Protein AF-A0A914CA86-F1 (afdb_monomer)

Organism: NCBI:txid290746

Structure (mmCIF, N/CA/C/O backbone):
data_AF-A0A914CA86-F1
#
_entry.id   AF-A0A914CA86-F1
#
loop_
_atom_site.group_PDB
_atom_site.id
_atom_site.type_symbol
_atom_site.label_atom_id
_atom_site.label_alt_id
_atom_site.label_comp_id
_atom_site.label_asym_id
_atom_site.label_entity_id
_atom_site.label_seq_id
_atom_site.pdbx_PDB_ins_code
_atom_site.Cartn_x
_atom_site.Cartn_y
_atom_site.Cartn_z
_atom_site.occupancy
_atom_site.B_iso_or_equiv
_atom_site.auth_seq_id
_atom_site.auth_comp_id
_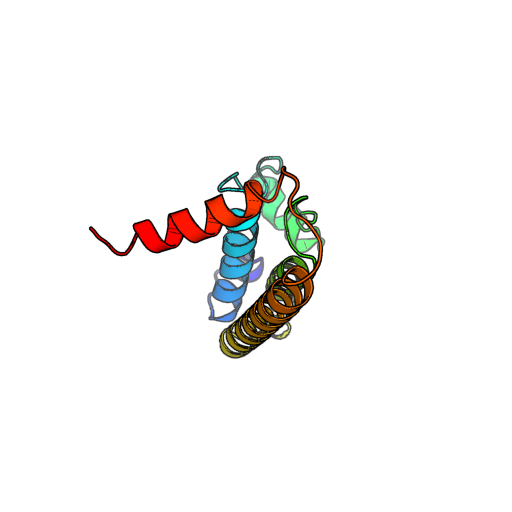atom_site.auth_asym_id
_atom_site.auth_atom_id
_atom_site.pdbx_PDB_model_num
ATOM 1 N N . MET A 1 1 ? 5.772 6.999 11.735 1.00 61.91 1 MET A N 1
ATOM 2 C CA . MET A 1 1 ? 4.585 6.100 11.793 1.00 61.91 1 MET A CA 1
ATOM 3 C C . MET A 1 1 ? 3.921 5.884 10.420 1.00 61.91 1 MET A C 1
ATOM 5 O O . MET A 1 1 ? 2.804 5.395 10.373 1.00 61.91 1 MET A O 1
ATOM 9 N N . CYS A 1 2 ? 4.594 6.165 9.296 1.00 76.62 2 CYS A N 1
ATOM 10 C CA . CYS A 1 2 ? 4.031 6.055 7.936 1.00 76.62 2 CYS A CA 1
ATOM 11 C C . CYS A 1 2 ? 3.830 4.618 7.413 1.00 76.62 2 CYS A C 1
ATOM 13 O O . CYS A 1 2 ? 3.405 4.429 6.280 1.00 76.62 2 CYS A O 1
ATOM 15 N N . TRP A 1 3 ? 4.139 3.619 8.237 1.00 87.06 3 TRP A N 1
ATOM 16 C CA . TRP A 1 3 ? 4.116 2.205 7.872 1.00 87.06 3 TRP A CA 1
ATOM 17 C C . TRP A 1 3 ? 2.807 1.505 8.225 1.00 87.06 3 TRP A C 1
ATOM 19 O O . TRP A 1 3 ? 2.545 0.426 7.718 1.00 87.06 3 TRP A O 1
ATOM 29 N N . LEU A 1 4 ? 1.984 2.104 9.088 1.00 91.88 4 LEU A N 1
ATOM 30 C CA . LEU A 1 4 ? 0.772 1.464 9.589 1.00 91.88 4 LEU A CA 1
ATOM 31 C C . LEU A 1 4 ? -0.461 1.888 8.776 1.00 91.88 4 LEU A C 1
ATOM 33 O O . LEU A 1 4 ? -0.592 3.076 8.467 1.00 91.88 4 LEU A O 1
ATOM 37 N N . PRO A 1 5 ? -1.385 0.959 8.480 1.00 94.31 5 PRO A N 1
ATOM 38 C CA . PRO A 1 5 ? -2.679 1.295 7.899 1.00 94.31 5 PRO A CA 1
ATOM 39 C C . PRO A 1 5 ? -3.619 1.940 8.935 1.00 94.31 5 PRO A C 1
ATOM 41 O O . PRO A 1 5 ? -3.352 1.934 10.142 1.00 94.31 5 PRO A O 1
ATOM 44 N N . ILE A 1 6 ? -4.746 2.492 8.473 1.00 93.62 6 ILE A N 1
ATOM 45 C CA . ILE A 1 6 ? -5.674 3.266 9.317 1.00 93.62 6 ILE A CA 1
ATOM 46 C C . ILE A 1 6 ? -6.291 2.449 10.457 1.00 93.62 6 ILE A C 1
ATOM 48 O O . ILE A 1 6 ? -6.430 2.982 11.555 1.00 93.62 6 ILE A O 1
ATOM 52 N N . GLU A 1 7 ? -6.602 1.171 10.243 1.00 94.38 7 GLU A N 1
ATOM 53 C CA . GLU A 1 7 ? -7.169 0.285 11.266 1.00 94.38 7 GLU A CA 1
ATOM 54 C C . GLU A 1 7 ? -6.162 -0.038 12.382 1.00 94.38 7 GLU A C 1
ATOM 56 O O . GLU A 1 7 ? -6.521 -0.129 13.556 1.00 94.38 7 GLU A O 1
ATOM 61 N N . ALA A 1 8 ? -4.871 -0.123 12.049 1.00 94.06 8 ALA A N 1
ATOM 62 C CA . ALA A 1 8 ? -3.807 -0.316 13.031 1.00 94.06 8 ALA A CA 1
ATOM 63 C C . ALA A 1 8 ? -3.527 0.974 13.820 1.00 94.06 8 ALA A C 1
ATOM 65 O O . ALA A 1 8 ? -3.192 0.928 15.009 1.00 94.06 8 ALA A O 1
ATOM 66 N N . LEU A 1 9 ? -3.667 2.133 13.164 1.00 89.31 9 LEU A N 1
ATOM 67 C CA . LEU A 1 9 ? -3.513 3.451 13.783 1.00 89.31 9 LEU A CA 1
ATOM 68 C C . LEU A 1 9 ? -4.670 3.788 14.732 1.00 89.31 9 LEU A C 1
ATOM 70 O O . LEU A 1 9 ? -4.410 4.253 15.841 1.00 89.31 9 LEU A O 1
ATOM 74 N N . ALA A 1 10 ? -5.915 3.561 14.304 1.00 90.31 10 ALA A N 1
ATOM 75 C CA . ALA A 1 10 ? -7.116 3.905 15.063 1.00 90.31 10 ALA A CA 1
ATOM 76 C C . ALA A 1 10 ? -7.454 2.859 16.128 1.00 90.31 10 ALA A C 1
ATOM 78 O O . ALA A 1 10 ? -7.592 3.194 17.304 1.00 90.31 10 ALA A O 1
ATOM 79 N N . ASP A 1 11 ? -7.530 1.592 15.720 1.00 92.50 11 ASP A N 1
ATOM 80 C CA . ASP A 1 11 ? -8.187 0.544 16.504 1.00 92.50 11 ASP A CA 1
ATOM 81 C C . ASP A 1 11 ? -7.207 -0.517 17.020 1.00 92.50 11 ASP A C 1
ATOM 83 O O . ASP A 1 11 ? -7.608 -1.455 17.706 1.00 92.50 11 ASP A O 1
ATOM 87 N N . ARG A 1 12 ? -5.906 -0.369 16.718 1.00 93.06 12 ARG A N 1
ATOM 88 C CA . ARG A 1 12 ? -4.852 -1.348 17.052 1.00 93.06 12 ARG A CA 1
ATOM 89 C C . ARG A 1 12 ? -5.142 -2.744 16.492 1.00 93.06 12 ARG A C 1
ATOM 91 O O . ARG A 1 12 ? -4.750 -3.747 17.087 1.00 93.06 12 ARG A O 1
ATOM 98 N N . ILE A 1 13 ? -5.813 -2.803 15.345 1.00 95.38 13 ILE A N 1
ATOM 99 C CA . ILE A 1 13 ? -6.083 -4.048 14.631 1.00 95.38 13 ILE A CA 1
ATOM 100 C C . ILE A 1 13 ? -4.864 -4.379 13.770 1.00 95.38 13 ILE A C 1
ATOM 102 O O . ILE A 1 13 ? -4.467 -3.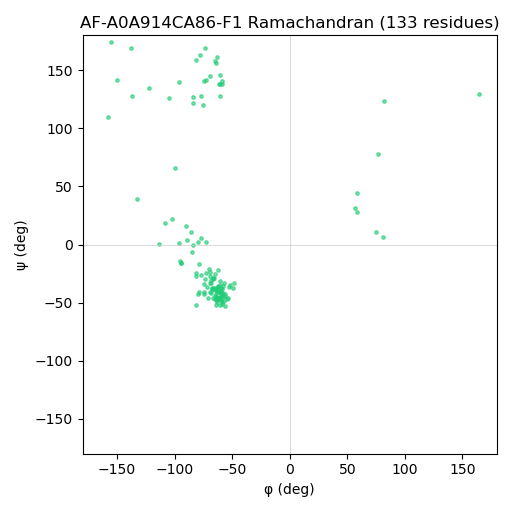589 12.916 1.00 95.38 13 ILE A O 1
ATOM 106 N N . PHE A 1 14 ? -4.284 -5.555 14.001 1.00 96.38 14 PHE A N 1
ATOM 107 C CA . PHE A 1 14 ? -3.148 -6.077 13.246 1.00 96.38 14 PHE A CA 1
ATOM 108 C C . PHE A 1 14 ? -3.518 -7.426 12.636 1.00 96.38 14 PHE A C 1
ATOM 110 O O . PHE A 1 14 ? -4.118 -8.276 13.296 1.00 96.38 14 PHE A O 1
ATOM 117 N N . SER A 1 15 ? -3.177 -7.608 11.369 1.00 97.00 15 SER A N 1
ATOM 118 C CA . SER A 1 15 ? -3.473 -8.801 10.583 1.00 97.00 15 SER A CA 1
ATOM 119 C C . SER A 1 15 ? -2.462 -8.952 9.447 1.00 97.00 15 SER A C 1
ATOM 121 O O . SER A 1 15 ? -1.679 -8.044 9.168 1.00 97.00 15 SER A O 1
ATOM 123 N N . GLU A 1 16 ? -2.534 -10.059 8.708 1.00 97.94 16 GLU A N 1
ATOM 124 C CA . GLU A 1 16 ? -1.770 -10.205 7.461 1.00 97.94 16 GLU A CA 1
ATOM 125 C C . GLU A 1 16 ? -2.015 -9.017 6.509 1.00 97.94 16 GLU A C 1
ATOM 127 O O . GLU A 1 16 ? -1.095 -8.516 5.868 1.00 97.94 16 GLU A O 1
ATOM 132 N N . LYS A 1 17 ? -3.242 -8.484 6.467 1.00 98.19 17 LYS A N 1
ATOM 133 C CA . LYS A 1 17 ? -3.593 -7.343 5.611 1.00 98.19 17 LYS A CA 1
ATOM 134 C C . LYS A 1 17 ? -2.947 -6.032 6.061 1.00 98.19 17 LYS A C 1
ATOM 136 O O . LYS A 1 17 ? -2.707 -5.163 5.219 1.00 98.19 17 LYS A O 1
ATOM 141 N N . SER A 1 18 ? -2.641 -5.864 7.351 1.00 97.50 18 SER A N 1
ATOM 142 C CA . SER A 1 18 ? -1.843 -4.716 7.805 1.00 97.50 18 SER A CA 1
ATOM 143 C C . SER A 1 18 ? -0.364 -4.853 7.441 1.00 97.50 18 SER A C 1
ATOM 145 O O . SER A 1 18 ? 0.300 -3.851 7.164 1.00 97.50 18 SER A O 1
ATOM 147 N N . ASP A 1 19 ? 0.139 -6.083 7.358 1.00 9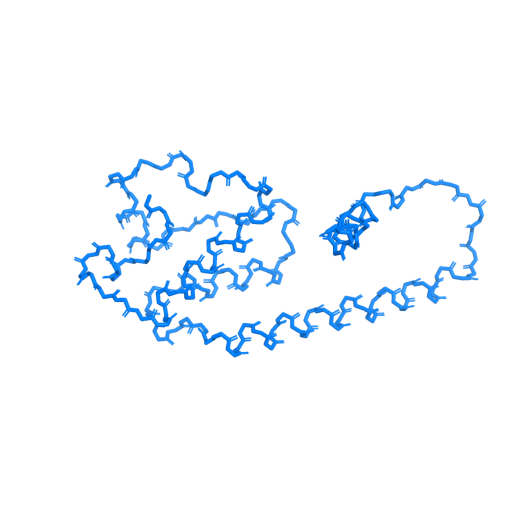8.00 19 ASP A N 1
ATOM 148 C CA . ASP A 1 19 ? 1.498 -6.347 6.881 1.00 98.00 19 ASP A CA 1
ATOM 149 C C . ASP A 1 19 ? 1.602 -6.123 5.367 1.00 98.00 19 ASP A C 1
ATOM 151 O O . ASP A 1 19 ? 2.580 -5.541 4.901 1.00 98.00 19 ASP A O 1
ATOM 155 N N . VAL A 1 20 ? 0.561 -6.468 4.598 1.00 98.44 20 VAL A N 1
ATOM 156 C CA . VAL A 1 20 ? 0.462 -6.146 3.160 1.00 98.44 20 VAL A CA 1
ATOM 157 C C . VAL A 1 20 ? 0.553 -4.636 2.915 1.00 98.44 20 VAL A C 1
ATOM 159 O O . VAL A 1 20 ? 1.271 -4.197 2.015 1.00 98.44 20 VAL A O 1
ATOM 162 N N . TRP A 1 21 ? -0.098 -3.818 3.746 1.00 97.31 21 TRP A N 1
ATOM 163 C CA . TRP A 1 21 ? 0.047 -2.361 3.672 1.00 97.31 21 TRP A CA 1
ATOM 164 C C . TRP A 1 21 ? 1.503 -1.921 3.871 1.00 97.31 21 TRP A C 1
ATOM 166 O O . TRP A 1 21 ? 2.052 -1.161 3.066 1.00 97.31 21 TRP A O 1
ATOM 176 N N . SER A 1 22 ? 2.136 -2.430 4.931 1.00 97.31 22 SER A N 1
ATOM 177 C CA . SER A 1 22 ? 3.537 -2.144 5.265 1.00 97.31 22 SER A CA 1
ATOM 178 C C . SER A 1 22 ? 4.481 -2.582 4.140 1.00 97.31 22 SER A C 1
ATOM 180 O O . SER A 1 22 ? 5.428 -1.872 3.807 1.00 97.31 22 SER A O 1
ATOM 182 N N . PHE A 1 23 ? 4.188 -3.705 3.485 1.00 97.69 23 PHE A N 1
ATOM 183 C CA . PHE A 1 23 ? 4.906 -4.172 2.303 1.00 97.69 23 PHE A CA 1
ATOM 184 C C . PHE A 1 23 ? 4.776 -3.207 1.112 1.00 97.69 23 PHE A C 1
ATOM 186 O O . PHE A 1 23 ? 5.752 -2.985 0.395 1.00 97.69 23 PHE A O 1
ATOM 193 N N . GLY A 1 24 ? 3.614 -2.578 0.914 1.00 96.62 24 GLY A N 1
ATOM 194 C CA . GLY A 1 24 ? 3.449 -1.509 -0.078 1.00 96.62 24 GLY A CA 1
ATOM 195 C C . GLY A 1 24 ? 4.370 -0.313 0.191 1.00 96.62 24 GLY A C 1
ATOM 196 O O . GLY A 1 24 ? 5.007 0.193 -0.732 1.00 96.62 24 GLY A O 1
ATOM 197 N N . ILE A 1 25 ? 4.510 0.089 1.462 1.00 95.69 25 ILE A N 1
ATOM 198 C CA . ILE A 1 25 ? 5.436 1.156 1.889 1.00 95.69 25 ILE A CA 1
ATOM 199 C C . ILE A 1 25 ? 6.890 0.758 1.624 1.00 95.69 25 ILE A C 1
ATOM 201 O O . ILE A 1 25 ? 7.620 1.533 1.008 1.00 95.69 25 ILE A O 1
ATOM 205 N N . LEU A 1 26 ? 7.287 -0.461 2.004 1.00 95.25 26 LEU A N 1
ATOM 206 C CA . LEU A 1 26 ? 8.622 -0.999 1.723 1.00 95.25 26 LEU A CA 1
ATOM 207 C C . LEU A 1 26 ? 8.930 -0.994 0.226 1.00 95.25 26 LEU A C 1
ATOM 209 O O . LEU A 1 26 ? 9.987 -0.538 -0.202 1.00 95.25 26 LEU A O 1
ATOM 213 N N . THR A 1 27 ? 7.995 -1.501 -0.576 1.00 94.62 27 THR A N 1
ATOM 214 C CA . THR A 1 27 ? 8.159 -1.584 -2.026 1.00 94.62 27 THR A CA 1
ATOM 215 C C . THR A 1 27 ? 8.334 -0.189 -2.606 1.00 94.62 27 THR A C 1
ATOM 217 O O . THR A 1 27 ? 9.264 0.039 -3.368 1.00 94.62 27 THR A O 1
ATOM 220 N N . TYR A 1 28 ? 7.509 0.774 -2.195 1.00 93.88 28 TYR A N 1
ATOM 221 C CA . TYR A 1 28 ? 7.667 2.168 -2.594 1.00 93.88 28 TYR A CA 1
ATOM 222 C C . TYR A 1 28 ? 9.047 2.734 -2.209 1.00 93.88 28 TYR A C 1
ATOM 224 O O . TYR A 1 28 ? 9.706 3.365 -3.037 1.00 93.88 28 TYR A O 1
ATOM 232 N N . GLU A 1 29 ? 9.512 2.468 -0.984 1.00 93.75 29 GLU A N 1
ATOM 233 C CA . GLU A 1 29 ? 10.808 2.922 -0.463 1.00 93.75 29 GLU A CA 1
ATOM 234 C C . GLU A 1 29 ? 11.998 2.437 -1.304 1.00 93.75 29 GLU A C 1
ATOM 236 O O . GLU A 1 29 ? 12.928 3.208 -1.570 1.00 93.75 29 GLU A O 1
ATOM 241 N N . ILE A 1 30 ? 11.940 1.196 -1.799 1.00 93.69 30 ILE A N 1
ATOM 242 C CA . ILE A 1 30 ? 12.948 0.640 -2.713 1.00 93.69 30 ILE A CA 1
ATOM 243 C C . ILE A 1 30 ? 13.092 1.528 -3.959 1.00 93.69 30 ILE A C 1
ATOM 245 O O . ILE A 1 30 ? 14.211 1.867 -4.352 1.00 93.69 30 ILE A O 1
ATOM 249 N N . PHE A 1 31 ? 11.979 1.972 -4.552 1.00 91.31 31 PHE A N 1
ATOM 250 C CA . PHE A 1 31 ? 11.998 2.778 -5.781 1.00 91.31 31 PHE A CA 1
ATOM 251 C C . PHE A 1 31 ? 12.364 4.242 -5.553 1.00 91.31 31 PHE A C 1
ATOM 253 O O . PHE A 1 31 ? 12.959 4.866 -6.431 1.00 91.31 31 PHE A O 1
ATOM 260 N N . ILE A 1 32 ? 12.108 4.787 -4.363 1.00 90.25 32 ILE A N 1
ATOM 261 C CA . ILE A 1 32 ? 12.624 6.111 -3.981 1.00 90.25 32 ILE A CA 1
ATOM 262 C C . ILE A 1 32 ? 14.039 6.057 -3.384 1.00 90.25 32 ILE A C 1
ATOM 264 O O . ILE A 1 32 ? 14.527 7.074 -2.888 1.00 90.25 32 ILE A O 1
ATOM 268 N N . ARG A 1 33 ? 14.725 4.907 -3.482 1.00 90.50 33 ARG A N 1
ATOM 269 C CA . ARG A 1 33 ? 16.118 4.679 -3.059 1.00 90.50 33 ARG A CA 1
ATOM 270 C C . ARG A 1 33 ? 16.358 4.963 -1.571 1.00 90.50 33 ARG A C 1
ATOM 272 O O . ARG A 1 33 ? 17.335 5.621 -1.219 1.00 90.50 33 ARG A O 1
ATOM 279 N N . GLY A 1 34 ? 15.459 4.493 -0.706 1.00 87.25 34 GLY A N 1
ATOM 280 C CA . GLY A 1 34 ? 15.594 4.640 0.750 1.00 87.25 34 GLY A CA 1
ATOM 281 C C . GLY A 1 34 ? 15.308 6.050 1.275 1.00 87.25 34 GLY A C 1
ATOM 282 O O . GLY A 1 34 ? 15.602 6.355 2.430 1.00 87.25 34 GLY A O 1
ATOM 283 N N . LYS A 1 35 ? 14.757 6.941 0.440 1.00 88.25 35 LYS A N 1
ATOM 284 C CA . LYS A 1 35 ? 14.183 8.202 0.925 1.00 88.25 35 LYS A CA 1
ATOM 285 C C . LYS A 1 35 ? 12.990 7.906 1.836 1.00 88.25 35 LYS A C 1
ATOM 287 O O . LYS A 1 35 ? 12.342 6.874 1.705 1.00 88.25 35 LYS A O 1
ATOM 292 N N . VAL A 1 36 ? 12.668 8.841 2.724 1.00 88.00 36 VAL A N 1
ATOM 293 C CA . VAL A 1 36 ? 11.591 8.659 3.702 1.00 88.00 36 VAL A CA 1
ATOM 294 C C . VAL A 1 36 ? 10.221 8.808 3.020 1.00 88.00 36 VAL A C 1
ATOM 296 O O . VAL A 1 36 ? 9.914 9.885 2.496 1.00 88.00 36 VAL A O 1
ATOM 299 N N . PRO A 1 37 ? 9.355 7.776 3.038 1.00 87.62 37 PRO A N 1
ATOM 300 C CA . PRO A 1 37 ? 7.983 7.908 2.563 1.00 87.62 37 PRO A CA 1
ATOM 301 C C . PRO A 1 37 ? 7.230 8.966 3.377 1.00 87.62 37 PRO A C 1
ATOM 303 O O . PRO A 1 37 ? 7.336 9.000 4.604 1.00 87.62 37 PRO A O 1
ATOM 306 N N . TYR A 1 38 ? 6.437 9.801 2.700 1.00 87.12 38 TYR A N 1
ATOM 307 C CA . TYR A 1 38 ? 5.657 10.886 3.315 1.00 87.12 38 TYR A CA 1
ATOM 308 C C . TYR A 1 38 ? 6.478 11.929 4.099 1.00 87.12 38 TYR A C 1
ATOM 310 O O . TYR A 1 38 ? 5.936 12.572 4.991 1.00 87.12 38 TYR A O 1
ATOM 318 N N . GLU A 1 39 ? 7.751 12.160 3.757 1.00 86.81 39 GLU A N 1
ATOM 319 C CA . GLU A 1 39 ? 8.637 13.126 4.446 1.00 86.81 39 GLU A CA 1
ATOM 320 C C . GLU A 1 39 ? 8.013 14.522 4.659 1.00 86.81 39 GLU A C 1
ATOM 322 O O . GLU A 1 39 ? 8.277 15.190 5.655 1.00 86.81 39 GLU A O 1
ATOM 327 N N . LYS A 1 40 ? 7.158 14.961 3.728 1.00 87.19 40 LYS A N 1
ATOM 328 C CA . LYS A 1 40 ? 6.512 16.283 3.748 1.00 87.19 40 LYS A CA 1
ATOM 329 C C . LYS A 1 40 ? 5.234 16.349 4.590 1.00 87.19 40 LYS A C 1
ATOM 331 O O . LYS A 1 40 ? 4.661 17.429 4.714 1.00 87.19 40 LYS A O 1
ATOM 336 N N . ILE A 1 41 ? 4.752 15.220 5.105 1.00 86.75 41 ILE A N 1
ATOM 337 C CA . ILE A 1 41 ? 3.497 15.130 5.852 1.00 86.75 41 ILE A CA 1
ATOM 338 C C . ILE A 1 41 ? 3.821 14.993 7.337 1.00 86.75 41 ILE A C 1
ATOM 340 O O . ILE A 1 41 ? 4.552 14.090 7.742 1.00 86.75 41 ILE A O 1
ATOM 344 N N . ASP A 1 42 ? 3.255 15.876 8.160 1.00 87.56 42 ASP A N 1
ATOM 345 C CA . ASP A 1 42 ? 3.387 15.770 9.612 1.00 87.56 42 ASP A CA 1
ATOM 346 C C . ASP A 1 42 ? 2.761 14.450 10.096 1.00 87.56 42 ASP A C 1
ATOM 348 O O . ASP A 1 42 ? 1.668 14.058 9.679 1.00 87.56 42 ASP A O 1
ATOM 352 N N . HIS A 1 43 ? 3.431 13.778 11.030 1.00 82.44 43 HIS A N 1
ATOM 353 C CA . HIS A 1 43 ? 2.919 12.601 11.722 1.00 82.44 43 HIS A CA 1
ATOM 354 C C . HIS A 1 43 ? 1.505 12.798 12.278 1.00 82.44 43 HIS A C 1
ATOM 356 O O . HIS A 1 43 ? 0.698 11.872 12.205 1.00 82.44 43 HIS A O 1
ATOM 362 N N . ASN A 1 44 ? 1.185 13.994 12.779 1.00 86.81 44 ASN A N 1
ATOM 363 C CA . ASN A 1 44 ? -0.148 14.307 13.303 1.00 86.81 44 ASN A CA 1
ATOM 364 C C . ASN A 1 44 ? -1.224 14.372 12.207 1.00 86.81 44 ASN A C 1
ATOM 366 O O . ASN A 1 44 ? -2.406 14.191 12.487 1.00 86.81 44 ASN A O 1
ATOM 370 N N . GLN A 1 45 ? -0.824 14.623 10.959 1.00 89.62 45 GLN A N 1
ATOM 371 C CA . GLN A 1 45 ? -1.715 14.709 9.800 1.00 89.62 45 GLN A CA 1
ATOM 372 C C . GLN A 1 45 ? -1.821 13.383 9.042 1.00 89.62 45 GLN A C 1
ATOM 374 O O . GLN A 1 45 ? -2.754 13.203 8.265 1.00 89.62 45 GLN A O 1
ATOM 379 N N . MET A 1 46 ? -0.903 12.442 9.288 1.00 87.69 46 MET A N 1
ATOM 380 C CA . MET A 1 46 ? -0.820 11.160 8.583 1.00 87.69 46 MET A CA 1
ATOM 381 C C . MET A 1 46 ? -2.138 10.381 8.605 1.00 87.69 46 MET A C 1
ATOM 383 O O . MET A 1 46 ? -2.581 9.888 7.571 1.00 87.69 46 MET A O 1
ATOM 387 N N . TYR A 1 47 ? -2.780 10.288 9.773 1.00 89.50 47 TYR A N 1
ATOM 388 C CA . TYR A 1 47 ? -4.040 9.559 9.909 1.00 89.50 47 TYR A CA 1
ATOM 389 C C . TYR A 1 47 ? -5.127 10.136 8.992 1.00 89.50 47 TYR A C 1
ATOM 391 O O . TYR A 1 47 ? -5.723 9.399 8.209 1.00 89.50 47 TYR A O 1
ATOM 399 N N . GLU A 1 48 ? -5.345 11.453 9.036 1.00 91.31 48 GLU A N 1
ATOM 400 C CA . GLU A 1 48 ? -6.358 12.116 8.206 1.00 91.31 48 GLU A CA 1
ATOM 401 C C . GLU A 1 48 ? -5.991 12.085 6.716 1.00 91.31 48 GLU A C 1
ATOM 403 O O . GLU A 1 48 ? -6.856 11.840 5.879 1.00 91.31 48 GLU A O 1
ATOM 408 N N . PHE A 1 49 ? -4.708 12.237 6.375 1.00 90.69 49 PHE A N 1
ATOM 409 C CA . PHE A 1 49 ? -4.220 12.128 4.998 1.00 90.69 49 PHE A CA 1
ATOM 410 C C . PHE A 1 49 ? -4.597 10.775 4.378 1.00 90.69 49 PHE A C 1
ATOM 412 O O . PHE A 1 49 ? -5.248 10.704 3.332 1.00 90.69 49 PHE A O 1
ATOM 419 N N . VAL A 1 50 ? -4.252 9.681 5.063 1.00 90.00 50 VAL A N 1
ATOM 420 C CA . VAL A 1 50 ? -4.506 8.322 4.571 1.00 90.00 50 VAL A CA 1
ATOM 421 C C . VAL A 1 50 ? -6.003 8.000 4.573 1.00 90.00 50 VAL A C 1
ATOM 423 O O . VAL A 1 50 ? -6.506 7.415 3.606 1.00 90.00 50 VAL A O 1
ATOM 426 N N . LYS A 1 51 ? -6.728 8.409 5.621 1.00 90.06 51 LYS A N 1
ATOM 427 C CA . LYS A 1 51 ? -8.180 8.219 5.764 1.00 90.06 51 LYS A CA 1
ATOM 428 C C . LYS A 1 51 ? -8.978 8.899 4.652 1.00 90.06 51 LYS A C 1
ATOM 430 O O . LYS A 1 51 ? -9.970 8.332 4.196 1.00 90.06 51 LYS A O 1
ATOM 435 N N . ASN A 1 52 ? -8.516 10.054 4.175 1.00 92.12 52 ASN A N 1
ATOM 436 C CA . ASN A 1 52 ? -9.115 10.780 3.052 1.00 92.12 52 ASN A CA 1
ATOM 437 C C . ASN A 1 52 ? -8.767 10.180 1.677 1.00 92.12 52 ASN A C 1
ATOM 439 O O . ASN A 1 52 ? -9.123 10.750 0.650 1.00 92.12 52 ASN A O 1
ATOM 443 N N . GLY A 1 53 ? -8.085 9.031 1.641 1.00 88.94 53 GLY A N 1
ATOM 444 C CA . GLY A 1 53 ? -7.736 8.333 0.405 1.00 88.94 53 GLY A CA 1
ATOM 445 C C . GLY A 1 53 ? -6.505 8.897 -0.300 1.00 88.94 53 GLY A C 1
ATOM 446 O O . GLY A 1 53 ? -6.180 8.453 -1.396 1.00 88.94 53 GLY A O 1
ATOM 447 N N . GLN A 1 54 ? -5.794 9.848 0.310 1.00 91.44 54 GLN A N 1
ATOM 448 C CA . GLN A 1 54 ? -4.579 10.397 -0.283 1.00 91.44 54 GLN A CA 1
ATOM 449 C C . GLN A 1 54 ? -3.443 9.365 -0.201 1.00 91.44 54 GLN A C 1
ATOM 451 O O . GLN A 1 54 ? -3.325 8.626 0.783 1.00 91.44 54 GLN A O 1
ATOM 456 N N . ARG A 1 55 ? -2.619 9.291 -1.250 1.00 92.56 55 ARG A N 1
ATOM 457 C CA . ARG A 1 55 ? -1.499 8.346 -1.406 1.00 92.56 55 ARG A CA 1
ATOM 458 C C . ARG A 1 55 ? -0.282 9.069 -1.986 1.00 92.56 55 ARG A C 1
ATOM 460 O O . ARG A 1 55 ? -0.392 10.221 -2.398 1.00 92.56 55 ARG A O 1
ATOM 467 N N . LEU A 1 56 ? 0.874 8.406 -1.977 1.00 90.81 56 LEU A N 1
ATOM 468 C CA . LEU A 1 56 ? 2.086 8.914 -2.625 1.00 90.81 56 LEU A CA 1
ATOM 469 C C . LEU A 1 56 ? 1.984 8.777 -4.148 1.00 90.81 56 LEU A C 1
ATOM 471 O O . LEU A 1 56 ? 1.496 7.760 -4.645 1.00 90.81 56 LEU A O 1
ATOM 475 N N . ASP A 1 57 ? 2.479 9.782 -4.869 1.00 91.00 57 ASP A N 1
ATOM 476 C CA . ASP A 1 57 ? 2.574 9.765 -6.331 1.00 91.00 57 ASP A CA 1
ATOM 477 C C . ASP A 1 57 ? 3.542 8.678 -6.819 1.00 91.00 57 ASP A C 1
ATOM 479 O O . ASP A 1 57 ? 4.440 8.258 -6.091 1.00 91.00 57 ASP A O 1
ATOM 483 N N . CYS A 1 58 ? 3.396 8.235 -8.070 1.00 91.19 58 CYS A N 1
ATOM 484 C CA . CYS A 1 58 ? 4.329 7.279 -8.665 1.00 91.19 58 CYS A CA 1
ATOM 485 C C . CYS A 1 58 ? 5.761 7.856 -8.696 1.00 91.19 58 CYS A C 1
ATOM 487 O O . CYS A 1 58 ? 5.954 8.950 -9.234 1.00 91.19 58 CYS A O 1
ATOM 489 N N . PRO A 1 59 ? 6.778 7.142 -8.174 1.00 88.25 59 PRO A N 1
ATOM 490 C CA . PRO A 1 59 ? 8.173 7.537 -8.332 1.00 88.25 59 PRO A CA 1
ATOM 491 C C . PRO A 1 59 ? 8.574 7.580 -9.811 1.00 88.25 59 PRO A C 1
ATOM 493 O O . PRO A 1 59 ? 8.134 6.737 -10.590 1.00 88.25 59 PRO A O 1
ATOM 496 N N . GLU A 1 60 ? 9.455 8.511 -10.180 1.00 83.44 60 GLU A N 1
ATOM 497 C CA . GLU A 1 60 ? 9.904 8.724 -11.570 1.00 83.44 60 GLU A CA 1
ATOM 498 C C . GLU A 1 60 ? 10.539 7.469 -12.197 1.00 83.44 60 GLU A C 1
ATOM 500 O O . GLU A 1 60 ? 10.314 7.172 -13.366 1.00 83.44 60 GLU A O 1
ATOM 505 N N . ASP A 1 61 ? 11.262 6.686 -11.391 1.00 81.88 61 ASP A N 1
ATOM 506 C CA . ASP A 1 61 ? 11.971 5.476 -11.827 1.00 81.88 61 ASP A CA 1
ATOM 507 C C . ASP A 1 61 ? 11.175 4.173 -11.596 1.00 81.88 61 ASP A C 1
ATOM 509 O O . ASP A 1 61 ? 11.687 3.078 -11.847 1.00 81.88 61 ASP A O 1
ATOM 513 N N . ALA A 1 62 ? 9.945 4.248 -11.074 1.00 87.44 62 ALA A N 1
ATOM 514 C CA . ALA A 1 62 ? 9.145 3.059 -10.792 1.00 87.44 62 ALA A CA 1
ATOM 515 C C . ALA A 1 62 ? 8.396 2.576 -12.046 1.00 87.44 62 ALA A C 1
ATOM 517 O O . ALA A 1 62 ? 7.633 3.339 -12.639 1.00 87.44 62 ALA A O 1
ATOM 518 N N . PRO A 1 63 ? 8.522 1.293 -12.438 1.00 89.75 63 PRO A N 1
ATOM 519 C CA . PRO A 1 63 ? 7.658 0.720 -13.461 1.00 89.75 63 PRO A CA 1
ATOM 520 C C . PRO A 1 63 ? 6.185 0.808 -13.043 1.00 89.75 63 PRO A C 1
ATOM 522 O O . PRO A 1 63 ? 5.839 0.459 -11.913 1.00 89.75 63 PRO A O 1
ATOM 525 N N . ASN A 1 64 ? 5.296 1.164 -13.975 1.00 91.25 64 ASN A N 1
ATOM 526 C CA . ASN A 1 64 ? 3.851 1.274 -13.715 1.00 91.25 64 ASN A CA 1
ATOM 527 C C . ASN A 1 64 ? 3.255 0.018 -13.055 1.00 91.25 64 ASN A C 1
ATOM 529 O O . ASN A 1 64 ? 2.367 0.113 -12.215 1.00 91.25 64 ASN A O 1
ATOM 533 N N . GLN A 1 65 ? 3.760 -1.164 -13.416 1.00 91.62 65 GLN A N 1
ATOM 534 C CA . GLN A 1 65 ? 3.324 -2.448 -12.861 1.00 91.62 65 GLN A CA 1
ATOM 535 C C . GLN A 1 65 ? 3.650 -2.577 -11.365 1.00 91.62 65 GLN A C 1
ATOM 537 O O . GLN A 1 65 ? 2.824 -3.052 -10.592 1.00 91.62 65 GLN A O 1
ATOM 542 N N . ILE A 1 66 ? 4.823 -2.098 -10.940 1.00 93.44 66 ILE A N 1
ATOM 543 C CA . ILE A 1 66 ? 5.194 -2.045 -9.522 1.00 93.44 66 ILE A CA 1
ATOM 544 C C . ILE A 1 66 ? 4.301 -1.049 -8.794 1.00 93.44 66 ILE A C 1
ATOM 546 O O . ILE A 1 66 ? 3.791 -1.359 -7.721 1.00 93.44 66 ILE A O 1
ATOM 550 N N . TYR A 1 67 ? 4.098 0.142 -9.361 1.00 95.06 67 TYR A N 1
ATOM 551 C CA . TYR A 1 67 ? 3.252 1.140 -8.715 1.00 95.06 67 TYR A CA 1
ATOM 552 C C . TYR A 1 67 ? 1.807 0.643 -8.571 1.00 95.06 67 TYR A C 1
ATOM 554 O O . TYR A 1 67 ? 1.193 0.849 -7.530 1.00 95.06 67 TYR A O 1
ATOM 562 N N . ALA A 1 68 ? 1.292 -0.113 -9.544 1.00 96.00 68 ALA A N 1
ATOM 563 C CA . ALA A 1 68 ? -0.002 -0.782 -9.430 1.00 96.00 68 ALA A CA 1
ATOM 564 C C . ALA A 1 68 ? -0.043 -1.801 -8.274 1.00 96.00 68 ALA A C 1
ATOM 566 O O . ALA A 1 68 ? -1.035 -1.857 -7.547 1.00 96.00 68 ALA A O 1
ATOM 567 N N . ILE A 1 69 ? 1.036 -2.568 -8.057 1.00 96.69 69 ILE A N 1
ATOM 568 C CA . ILE A 1 69 ? 1.162 -3.452 -6.887 1.00 96.69 69 ILE A CA 1
ATOM 569 C C . ILE A 1 69 ? 1.108 -2.633 -5.594 1.00 96.69 69 ILE A C 1
ATOM 571 O O . ILE A 1 69 ? 0.279 -2.923 -4.733 1.00 96.69 69 ILE A O 1
ATOM 575 N N . VAL A 1 70 ? 1.933 -1.587 -5.484 1.00 96.44 70 VAL A N 1
ATOM 576 C CA . VAL A 1 70 ? 1.973 -0.694 -4.315 1.00 96.44 70 VAL A CA 1
ATOM 577 C C . VAL A 1 70 ? 0.591 -0.112 -4.016 1.00 96.44 70 VAL A C 1
ATOM 579 O O . VAL A 1 70 ? 0.135 -0.178 -2.877 1.00 96.44 70 VAL A O 1
ATOM 582 N N . MET A 1 71 ? -0.106 0.395 -5.033 1.00 97.25 71 MET A N 1
ATOM 583 C CA . MET A 1 71 ? -1.447 0.957 -4.878 1.00 97.25 71 MET A CA 1
ATOM 584 C C . ME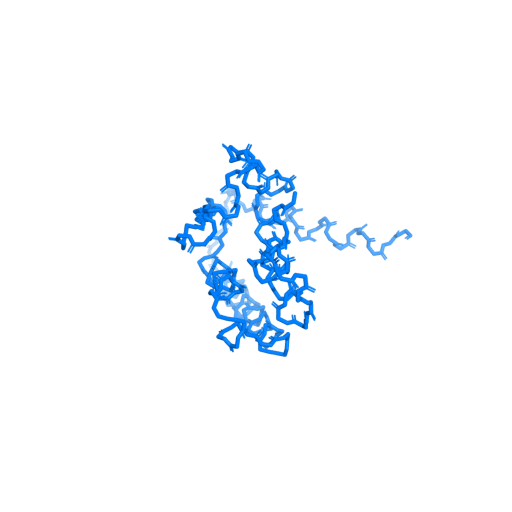T A 1 71 ? -2.458 -0.087 -4.402 1.00 97.25 71 MET A C 1
ATOM 586 O O . MET A 1 71 ? -3.233 0.210 -3.498 1.00 97.25 71 MET A O 1
ATOM 590 N N . SER A 1 72 ? -2.397 -1.322 -4.915 1.00 97.75 72 SER A N 1
ATOM 591 C CA . SER A 1 72 ? -3.274 -2.405 -4.446 1.00 97.75 72 SER A CA 1
ATOM 592 C C . SER A 1 72 ? -3.015 -2.809 -2.988 1.00 97.75 72 SER A C 1
ATOM 594 O O . SER A 1 72 ? -3.934 -3.213 -2.281 1.00 97.75 72 SER A O 1
ATOM 596 N N . CYS A 1 73 ? -1.785 -2.653 -2.488 1.00 98.00 73 CYS A N 1
ATOM 597 C CA . CYS A 1 73 ? -1.482 -2.839 -1.066 1.00 98.00 73 CYS A CA 1
ATOM 598 C C . CYS A 1 73 ? -2.079 -1.733 -0.183 1.00 98.00 73 CYS A C 1
ATOM 600 O O . CYS A 1 73 ? -2.243 -1.932 1.021 1.00 98.00 73 CYS A O 1
ATOM 602 N N . TRP A 1 74 ? -2.387 -0.570 -0.762 1.00 96.69 74 TRP A N 1
ATOM 603 C CA . TRP A 1 74 ? -2.916 0.599 -0.064 1.00 96.69 74 TRP A CA 1
ATOM 604 C C . TRP A 1 74 ? -4.422 0.801 -0.250 1.00 96.69 74 TRP A C 1
ATOM 606 O O . TRP A 1 74 ? -4.927 1.915 -0.035 1.00 96.69 74 TRP A O 1
ATOM 616 N N . GLU A 1 75 ? -5.144 -0.263 -0.605 1.00 96.81 75 GLU A N 1
ATOM 617 C CA . GLU A 1 75 ? -6.601 -0.259 -0.561 1.00 96.81 75 GLU A CA 1
ATOM 618 C C . GLU A 1 75 ? -7.096 0.030 0.855 1.00 96.81 75 GLU A C 1
ATOM 620 O O . GLU A 1 75 ? -6.505 -0.385 1.864 1.00 96.81 75 GLU A O 1
ATOM 625 N N . LYS A 1 76 ? -8.167 0.824 0.924 1.00 94.25 76 LYS A N 1
ATOM 626 C CA . LYS A 1 76 ? -8.706 1.306 2.196 1.00 94.25 76 LYS A CA 1
ATOM 627 C C . LYS A 1 76 ? -9.213 0.139 3.036 1.00 94.25 76 LYS A C 1
ATOM 629 O O . LYS A 1 76 ? -8.800 0.003 4.187 1.00 94.25 76 LYS A O 1
ATOM 634 N N . GLU A 1 77 ? -10.065 -0.689 2.443 1.00 95.75 77 GLU A N 1
ATOM 635 C CA . GLU A 1 77 ? -10.621 -1.860 3.104 1.00 95.75 77 GLU A CA 1
ATOM 636 C C . GLU A 1 77 ? -9.567 -2.982 3.125 1.00 95.75 77 GLU A C 1
ATOM 638 O O . GLU A 1 77 ? -9.004 -3.311 2.077 1.00 95.75 77 GLU A O 1
ATOM 643 N N . PRO A 1 78 ? -9.257 -3.578 4.292 1.00 97.06 78 PRO A N 1
ATOM 644 C CA . PRO A 1 78 ? -8.233 -4.620 4.391 1.00 97.06 78 PRO A CA 1
ATOM 645 C C . PRO A 1 78 ? -8.475 -5.828 3.478 1.00 97.06 78 PRO A C 1
ATOM 647 O O . PRO A 1 78 ? -7.515 -6.414 2.980 1.00 97.06 78 PRO A O 1
ATOM 650 N N . ASP A 1 79 ? -9.737 -6.186 3.242 1.00 97.31 79 ASP A N 1
ATOM 651 C CA . ASP A 1 79 ? -10.114 -7.345 2.426 1.00 97.31 79 ASP A CA 1
ATOM 652 C C . ASP A 1 79 ? -9.885 -7.125 0.923 1.00 97.31 79 ASP A C 1
ATOM 654 O O . ASP A 1 79 ? -9.641 -8.093 0.204 1.00 97.31 79 ASP A O 1
ATOM 658 N N . ASP A 1 80 ? -9.868 -5.868 0.468 1.00 97.94 80 ASP A N 1
ATOM 659 C CA . ASP A 1 80 ? -9.582 -5.504 -0.927 1.00 97.94 80 ASP A CA 1
ATOM 660 C C . ASP A 1 80 ? -8.077 -5.537 -1.239 1.00 97.94 80 ASP A C 1
ATOM 662 O O . ASP A 1 80 ? -7.664 -5.591 -2.402 1.00 97.94 80 ASP A O 1
ATOM 666 N N . ARG A 1 81 ? -7.228 -5.542 -0.204 1.00 98.38 81 ARG A N 1
ATOM 667 C CA . ARG A 1 81 ? -5.779 -5.691 -0.370 1.00 98.38 81 ARG A CA 1
ATOM 668 C C . ARG A 1 81 ? -5.469 -7.118 -0.840 1.00 98.38 81 ARG A C 1
ATOM 670 O O . ARG A 1 81 ? -6.113 -8.064 -0.379 1.00 98.38 81 ARG A O 1
ATOM 677 N N . PRO A 1 82 ? -4.454 -7.334 -1.692 1.00 98.38 82 PRO A N 1
ATOM 678 C CA . PRO A 1 82 ? -4.066 -8.678 -2.120 1.00 98.38 82 PRO A CA 1
ATOM 679 C C . PRO A 1 82 ? -3.584 -9.538 -0.941 1.00 98.38 82 PRO A C 1
ATOM 681 O O . PRO A 1 82 ? -3.242 -9.030 0.128 1.00 98.38 82 PRO A O 1
ATOM 684 N N . SER A 1 83 ? -3.566 -10.860 -1.104 1.00 98.44 83 SER A N 1
ATOM 685 C CA . SER A 1 83 ? -2.783 -11.731 -0.2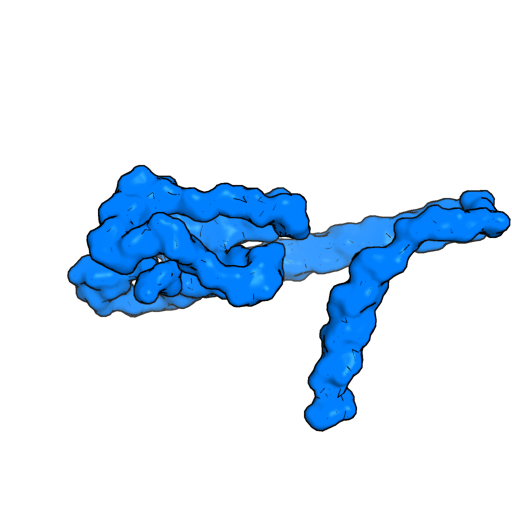17 1.00 98.44 83 SER A CA 1
ATOM 686 C C . SER A 1 83 ? -1.301 -11.686 -0.596 1.00 98.44 83 SER A C 1
ATOM 688 O O . SER A 1 83 ? -0.949 -11.321 -1.723 1.00 98.44 83 SER A O 1
ATOM 690 N N . PHE A 1 84 ? -0.409 -12.125 0.295 1.00 98.38 84 PHE A N 1
ATOM 691 C CA . PHE A 1 84 ? 0.991 -12.307 -0.098 1.00 98.38 84 PHE A CA 1
ATOM 692 C C . PHE A 1 84 ? 1.156 -13.329 -1.231 1.00 98.38 84 PHE A C 1
ATOM 694 O O . PHE A 1 84 ? 2.034 -13.155 -2.072 1.00 98.38 84 PHE A O 1
ATOM 701 N N . GLY A 1 85 ? 0.289 -14.344 -1.314 1.00 98.19 85 GLY A N 1
ATOM 702 C CA . GLY A 1 85 ? 0.275 -15.284 -2.438 1.00 98.19 85 GLY A CA 1
ATOM 703 C C . GLY A 1 85 ? 0.013 -14.589 -3.778 1.00 98.19 85 GLY A C 1
ATOM 704 O O . GLY A 1 85 ? 0.743 -14.813 -4.743 1.00 98.19 85 GLY A O 1
ATOM 705 N N . ASP A 1 86 ? -0.967 -13.682 -3.821 1.00 98.00 86 ASP A N 1
ATOM 706 C CA . ASP A 1 86 ? -1.268 -12.892 -5.022 1.00 98.00 86 ASP A CA 1
ATOM 707 C C . ASP A 1 86 ? -0.099 -11.977 -5.401 1.00 98.00 86 ASP A C 1
ATOM 709 O O . ASP A 1 86 ? 0.255 -11.869 -6.575 1.00 98.00 86 ASP A O 1
ATOM 713 N N . LEU A 1 87 ? 0.521 -11.331 -4.408 1.00 98.00 87 LEU A N 1
ATOM 714 C CA . LEU A 1 87 ? 1.680 -10.460 -4.613 1.00 98.00 87 LEU A CA 1
ATOM 715 C C . LEU A 1 87 ? 2.868 -11.228 -5.194 1.00 98.00 87 LEU A C 1
ATOM 717 O O . LEU A 1 87 ? 3.478 -10.778 -6.161 1.00 98.00 87 LEU A O 1
ATOM 721 N N . VAL A 1 88 ? 3.167 -12.400 -4.637 1.00 97.38 88 VAL A N 1
ATOM 722 C CA . VAL A 1 88 ? 4.238 -13.279 -5.112 1.00 97.38 88 VAL A CA 1
ATOM 723 C C . VAL A 1 88 ? 3.989 -13.702 -6.560 1.00 97.38 88 VAL A C 1
ATOM 725 O O . VAL A 1 88 ? 4.891 -13.578 -7.385 1.00 97.38 88 VAL A O 1
ATOM 728 N N . ASN A 1 89 ? 2.767 -14.123 -6.898 1.00 96.75 89 ASN A N 1
ATOM 729 C CA . ASN A 1 89 ? 2.413 -14.504 -8.268 1.00 96.75 89 ASN A CA 1
ATOM 730 C C . ASN A 1 89 ? 2.602 -13.341 -9.252 1.00 96.75 89 ASN A C 1
ATOM 732 O O . ASN A 1 89 ? 3.270 -13.506 -10.271 1.00 96.75 89 ASN A O 1
ATOM 736 N N . ARG A 1 90 ? 2.108 -12.142 -8.913 1.00 95.44 90 ARG A N 1
ATOM 737 C CA . ARG A 1 90 ? 2.281 -10.942 -9.751 1.00 95.44 90 ARG A CA 1
ATOM 738 C C . ARG A 1 90 ? 3.755 -10.592 -9.958 1.00 95.44 90 ARG A C 1
ATOM 740 O O . ARG A 1 90 ? 4.162 -10.265 -11.069 1.00 95.44 90 ARG A O 1
ATOM 747 N N . LEU A 1 91 ? 4.570 -10.674 -8.906 1.00 93.69 91 LEU A N 1
ATOM 748 C CA . LEU A 1 91 ? 6.006 -10.400 -8.997 1.00 93.69 91 LEU A CA 1
ATOM 749 C C . LEU A 1 91 ? 6.739 -11.445 -9.849 1.00 93.69 91 LEU A C 1
ATOM 751 O O . LEU A 1 91 ? 7.626 -11.079 -10.622 1.00 93.69 91 LEU A O 1
ATOM 755 N N . TYR A 1 92 ? 6.357 -12.722 -9.757 1.00 93.75 92 TYR A N 1
ATOM 756 C CA . TYR A 1 92 ? 6.896 -13.770 -10.625 1.00 93.75 92 TYR A CA 1
ATOM 757 C C . TYR A 1 92 ? 6.553 -13.522 -12.093 1.00 93.75 92 TYR A C 1
ATOM 759 O O . TYR A 1 92 ? 7.457 -13.520 -12.923 1.00 93.75 92 TYR A O 1
ATOM 767 N N . GLU A 1 93 ? 5.291 -13.241 -12.414 1.00 91.12 93 GLU A N 1
ATOM 768 C CA . GLU A 1 93 ? 4.862 -12.934 -13.786 1.00 91.12 93 GLU A CA 1
ATOM 769 C C . GLU A 1 93 ? 5.644 -11.754 -14.378 1.00 91.12 93 GLU A C 1
ATOM 771 O O . GLU A 1 93 ? 6.113 -11.812 -15.516 1.00 91.12 93 GLU A O 1
ATOM 776 N N . MET A 1 94 ? 5.858 -10.699 -13.587 1.00 89.94 94 MET A N 1
ATOM 777 C CA . MET A 1 94 ? 6.666 -9.551 -14.002 1.00 89.94 94 MET A CA 1
ATOM 778 C C . MET A 1 94 ? 8.130 -9.918 -14.260 1.00 89.94 94 MET A C 1
ATOM 780 O O . MET A 1 94 ? 8.733 -9.410 -15.209 1.00 89.94 94 MET A O 1
ATOM 784 N N . ARG A 1 95 ? 8.713 -10.787 -13.427 1.00 89.56 95 ARG A N 1
ATOM 785 C CA . ARG A 1 95 ? 10.091 -11.261 -13.595 1.00 89.56 95 ARG A CA 1
ATOM 786 C C . ARG A 1 95 ? 10.246 -12.085 -14.870 1.00 89.56 95 ARG A C 1
ATOM 788 O O . ARG A 1 95 ? 11.191 -11.842 -15.617 1.00 89.56 95 ARG A O 1
ATOM 795 N N . GLU A 1 96 ? 9.336 -13.023 -15.122 1.00 88.06 96 GLU A N 1
ATOM 796 C CA . GLU A 1 96 ? 9.366 -13.852 -16.332 1.00 88.06 96 GLU A CA 1
ATOM 797 C C . GLU A 1 96 ? 9.206 -12.984 -17.588 1.00 88.06 96 GLU A C 1
ATOM 799 O O . GLU A 1 96 ? 10.031 -13.064 -18.495 1.00 88.06 96 GLU A O 1
ATOM 804 N N . TYR A 1 97 ? 8.252 -12.045 -17.595 1.00 83.25 97 TYR A N 1
ATOM 805 C CA . TYR A 1 97 ? 8.077 -11.112 -18.714 1.00 83.25 97 TYR A CA 1
ATOM 806 C C . TYR A 1 97 ? 9.326 -10.255 -18.975 1.00 83.25 97 TYR A C 1
ATOM 808 O O . TYR A 1 97 ? 9.709 -10.021 -20.123 1.00 83.25 97 TYR A O 1
ATOM 816 N N . ALA A 1 98 ? 9.993 -9.789 -17.914 1.00 83.25 98 ALA A N 1
ATOM 817 C CA . ALA A 1 98 ? 11.253 -9.071 -18.053 1.00 83.25 98 ALA A CA 1
ATOM 818 C C . ALA A 1 98 ? 12.348 -9.973 -18.651 1.00 83.25 98 ALA A C 1
ATOM 820 O O . ALA A 1 98 ? 13.043 -9.537 -19.567 1.00 83.25 98 ALA A O 1
ATOM 821 N N . SER A 1 99 ? 12.478 -11.215 -18.175 1.00 81.44 99 SER A N 1
ATOM 822 C CA . SER A 1 99 ? 13.438 -12.206 -18.685 1.00 81.44 99 SER A CA 1
ATOM 823 C C . SER A 1 99 ? 13.230 -12.504 -20.174 1.00 81.44 99 SER A C 1
ATOM 825 O O . SER A 1 99 ? 14.189 -12.497 -20.952 1.00 81.44 99 SER A O 1
ATOM 827 N N . ASP A 1 100 ? 11.978 -12.674 -20.597 1.00 79.19 100 ASP A N 1
ATOM 828 C CA . ASP A 1 100 ? 11.619 -12.923 -21.993 1.00 79.19 100 ASP A CA 1
ATOM 829 C C . ASP A 1 100 ? 11.952 -11.726 -22.885 1.00 79.19 100 ASP A C 1
ATOM 831 O O . ASP A 1 100 ? 12.554 -11.892 -23.947 1.00 79.19 100 ASP A O 1
ATOM 835 N N . LEU A 1 101 ? 11.642 -10.503 -22.440 1.00 75.81 101 LEU A N 1
ATOM 836 C CA . LEU A 1 101 ? 12.007 -9.283 -23.164 1.00 75.81 101 LEU A CA 1
ATOM 837 C C . LEU A 1 101 ? 13.520 -9.101 -23.273 1.00 75.81 101 LEU A C 1
ATOM 839 O O . LEU A 1 101 ? 14.001 -8.665 -24.317 1.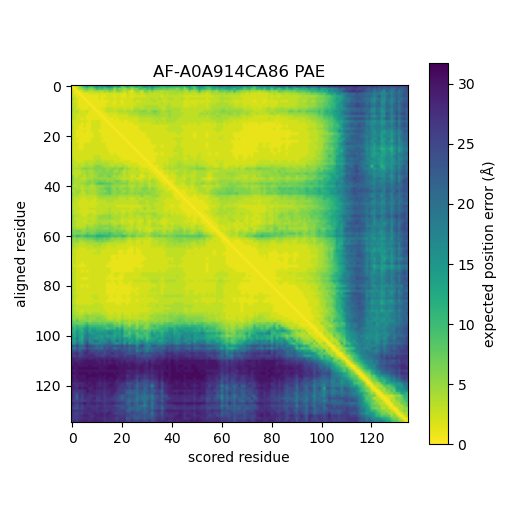00 75.81 101 LEU A O 1
ATOM 843 N N . TYR A 1 102 ? 14.282 -9.428 -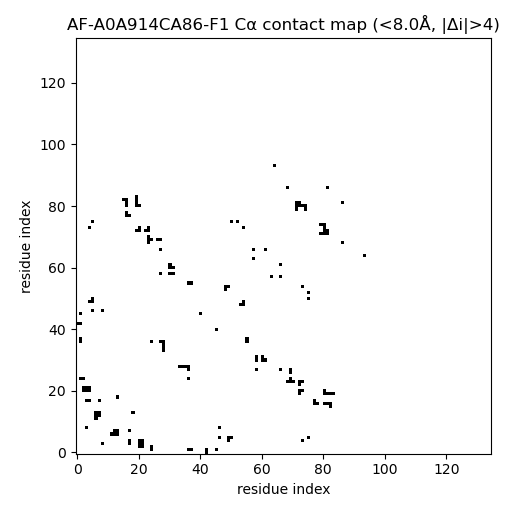22.229 1.00 71.69 102 TYR A N 1
ATOM 844 C CA . TYR A 1 102 ? 15.740 -9.385 -22.297 1.00 71.69 102 TYR A CA 1
ATOM 845 C C . TYR A 1 102 ? 16.292 -10.451 -23.227 1.00 71.69 102 TYR A C 1
ATOM 847 O O . TYR A 1 102 ? 17.185 -10.150 -24.010 1.00 71.69 102 TYR A O 1
ATOM 855 N N . THR A 1 103 ? 15.750 -11.664 -23.191 1.00 71.88 103 THR A N 1
ATOM 856 C CA . THR A 1 103 ? 16.165 -12.747 -24.085 1.00 71.88 103 THR A CA 1
ATOM 857 C C . THR A 1 103 ? 15.867 -12.379 -25.535 1.00 71.88 103 THR A C 1
ATOM 859 O O . THR A 1 103 ? 16.751 -12.460 -26.383 1.00 71.88 103 THR A O 1
ATOM 862 N N . TYR A 1 104 ? 14.661 -11.887 -25.821 1.00 67.12 104 TYR A N 1
ATOM 863 C CA . TYR A 1 104 ? 14.265 -11.456 -27.160 1.00 67.12 104 TYR A CA 1
ATOM 864 C C . TYR A 1 104 ? 15.029 -10.206 -27.618 1.00 67.12 104 TYR A C 1
ATOM 866 O O . TYR A 1 104 ? 15.452 -10.126 -28.768 1.00 67.12 104 TYR A O 1
ATOM 874 N N . GLY A 1 105 ? 15.281 -9.262 -26.709 1.00 59.66 105 GLY A N 1
ATOM 875 C CA . GLY A 1 105 ? 16.128 -8.094 -26.940 1.00 59.66 105 GLY A CA 1
ATOM 876 C C . GLY A 1 105 ? 17.573 -8.481 -27.260 1.00 59.66 105 GLY A C 1
ATOM 877 O O . GLY A 1 105 ? 18.116 -8.020 -28.254 1.00 59.66 105 GLY A O 1
ATOM 878 N N . TYR A 1 106 ? 18.186 -9.394 -26.502 1.00 55.03 106 TYR A N 1
ATOM 879 C CA . TYR A 1 106 ? 19.535 -9.914 -26.774 1.00 55.03 106 TYR A CA 1
ATOM 880 C C . TYR A 1 106 ? 19.618 -10.715 -28.077 1.00 55.03 106 TYR A C 1
ATOM 882 O O . TYR A 1 106 ? 20.623 -10.637 -28.783 1.00 55.03 106 TYR A O 1
ATOM 890 N N . VAL A 1 107 ? 18.581 -11.490 -28.403 1.00 57.69 107 VAL A N 1
ATOM 891 C CA . VAL A 1 107 ? 18.484 -12.195 -29.688 1.00 57.69 107 VAL A CA 1
ATOM 892 C C . VAL A 1 107 ? 18.335 -11.188 -30.838 1.00 57.69 107 VAL A C 1
ATOM 894 O O . VAL A 1 107 ? 18.966 -11.372 -31.876 1.00 57.69 107 VAL A O 1
ATOM 897 N N . GLY A 1 108 ? 17.592 -10.094 -30.634 1.00 50.75 108 GLY A N 1
ATOM 898 C CA . GLY A 1 108 ? 17.429 -8.996 -31.592 1.00 50.75 108 GLY A CA 1
ATOM 899 C C . GLY A 1 108 ? 18.685 -8.141 -31.804 1.00 50.75 108 GLY A C 1
ATOM 900 O O . GLY A 1 108 ? 18.938 -7.717 -32.922 1.00 50.75 108 GLY A O 1
ATOM 901 N N . TYR A 1 109 ? 19.518 -7.956 -30.775 1.00 42.31 109 TYR A N 1
ATOM 902 C CA . TYR A 1 109 ? 20.783 -7.201 -30.841 1.00 42.31 109 TYR A CA 1
ATOM 903 C C . TYR A 1 109 ? 21.964 -7.985 -31.442 1.00 42.31 109 TYR A C 1
ATOM 905 O O . TYR A 1 109 ? 23.088 -7.484 -31.490 1.00 42.31 109 TYR A O 1
ATOM 913 N N . ARG A 1 110 ? 21.761 -9.234 -31.886 1.00 43.19 110 ARG A N 1
ATOM 914 C CA . ARG A 1 110 ? 22.856 -10.083 -32.385 1.00 43.19 110 ARG A CA 1
ATOM 915 C C . ARG A 1 110 ? 23.148 -9.943 -33.884 1.00 43.19 110 ARG A C 1
ATOM 917 O O . ARG A 1 110 ? 24.040 -10.632 -34.380 1.00 43.19 110 ARG A O 1
ATOM 924 N N . GLN A 1 111 ? 22.468 -9.045 -34.592 1.00 42.25 111 GLN A N 1
ATOM 925 C CA . GLN A 1 111 ? 22.844 -8.5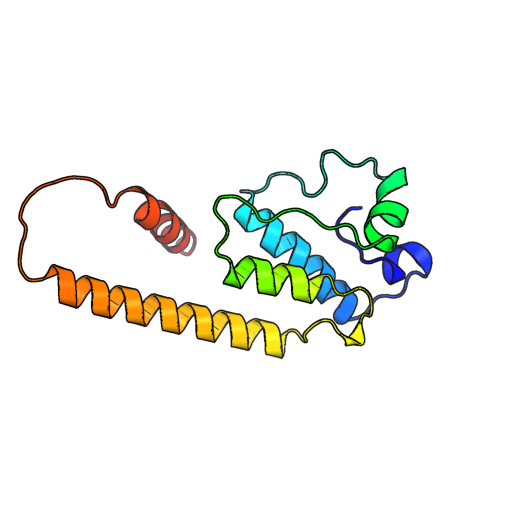86 -35.930 1.00 42.25 111 GLN A CA 1
ATOM 926 C C . GLN A 1 111 ? 22.650 -7.066 -35.987 1.00 42.25 111 GLN A C 1
ATOM 928 O O . GLN A 1 111 ? 21.578 -6.588 -35.647 1.00 42.25 111 GLN A O 1
ATOM 933 N N . GLU A 1 112 ? 23.698 -6.354 -36.412 1.00 43.47 112 GLU A N 1
ATOM 934 C CA . GLU A 1 112 ? 23.748 -4.895 -36.628 1.00 43.47 112 GLU A CA 1
ATOM 935 C C . GLU A 1 112 ? 23.870 -4.038 -35.349 1.00 43.47 112 GLU A C 1
ATOM 937 O O . GLU A 1 112 ? 22.914 -3.466 -34.852 1.00 43.47 112 GLU A O 1
ATOM 942 N N . ASP A 1 113 ? 25.077 -3.955 -34.776 1.00 37.72 113 ASP A N 1
ATOM 943 C CA . ASP A 1 113 ? 25.881 -2.722 -34.859 1.00 37.72 113 ASP A CA 1
ATOM 944 C C . ASP A 1 113 ? 27.031 -2.672 -33.844 1.00 37.72 113 ASP A C 1
ATOM 946 O O . ASP A 1 113 ? 26.902 -2.876 -32.640 1.00 37.72 113 ASP A O 1
ATOM 950 N N . ASN A 1 114 ? 28.208 -2.371 -34.387 1.00 45.12 114 ASN A N 1
ATOM 951 C CA . ASN A 1 114 ? 29.476 -2.218 -33.695 1.00 45.12 114 ASN A CA 1
ATOM 952 C C . ASN A 1 114 ? 29.738 -0.712 -33.499 1.00 45.12 114 ASN A C 1
ATOM 954 O O . ASN A 1 114 ? 30.645 -0.153 -34.117 1.00 45.12 114 ASN A O 1
ATOM 958 N N . HIS A 1 115 ? 28.925 -0.020 -32.694 1.00 38.47 115 HIS A N 1
ATOM 959 C CA . HIS A 1 115 ? 29.227 1.346 -32.249 1.00 38.47 115 HIS A CA 1
ATOM 960 C C . HIS A 1 115 ? 28.632 1.661 -30.872 1.00 38.47 115 HIS A C 1
ATOM 962 O O . HIS A 1 115 ? 27.582 1.157 -30.496 1.00 38.47 115 HIS A O 1
ATOM 968 N N . ARG A 1 116 ? 29.417 2.409 -30.095 1.00 47.78 116 ARG A N 1
ATOM 969 C CA . ARG A 1 116 ? 29.395 2.504 -28.631 1.00 47.78 116 ARG A CA 1
ATOM 970 C C . ARG A 1 116 ? 28.319 3.457 -28.088 1.00 47.78 116 ARG A C 1
ATOM 972 O O . ARG A 1 116 ? 27.949 4.407 -28.769 1.00 47.78 116 ARG A O 1
ATOM 979 N N . ASP A 1 117 ? 27.998 3.207 -26.812 1.00 39.03 117 ASP A N 1
ATOM 980 C CA . ASP A 1 117 ? 27.318 4.049 -25.806 1.00 39.03 117 ASP A CA 1
ATOM 981 C C . ASP A 1 117 ? 25.770 4.065 -25.911 1.00 39.03 117 ASP A C 1
ATOM 983 O O . ASP A 1 117 ? 25.220 4.367 -26.958 1.00 39.03 117 ASP A O 1
ATOM 987 N N . ASP A 1 118 ? 24.944 3.738 -24.908 1.00 38.03 118 ASP A N 1
ATOM 988 C CA . ASP A 1 118 ? 25.109 3.644 -23.455 1.00 38.03 118 ASP A CA 1
ATOM 989 C C . ASP A 1 118 ? 24.016 2.706 -22.864 1.00 38.03 118 ASP A C 1
ATOM 991 O O . ASP A 1 118 ? 22.831 3.038 -22.839 1.00 38.03 118 ASP A O 1
ATOM 995 N N . VAL A 1 119 ? 24.403 1.508 -22.400 1.00 46.75 119 VAL A N 1
ATOM 996 C CA . VAL A 1 119 ? 23.553 0.558 -21.630 1.00 46.75 119 VAL A CA 1
ATOM 997 C C . VAL A 1 119 ? 24.021 0.512 -20.159 1.00 46.75 119 VAL A C 1
ATOM 999 O O . VAL A 1 119 ? 23.729 -0.417 -19.407 1.00 46.75 119 VAL A O 1
ATOM 1002 N N . SER A 1 120 ? 24.778 1.523 -19.717 1.00 43.91 120 SER A N 1
ATOM 1003 C CA . SER A 1 120 ? 25.510 1.513 -18.444 1.00 43.91 120 SER A CA 1
ATOM 1004 C C . SER A 1 120 ? 24.597 1.496 -17.211 1.00 43.91 120 SER A C 1
ATOM 1006 O O . SER A 1 120 ? 24.935 0.914 -16.178 1.00 43.91 120 SER A O 1
ATOM 1008 N N . PHE A 1 121 ? 23.397 2.077 -17.295 1.00 42.91 121 PHE A N 1
ATOM 1009 C CA . PHE A 1 121 ? 22.622 2.349 -16.083 1.00 42.91 121 PHE A CA 1
ATOM 1010 C C . PHE A 1 121 ? 21.977 1.099 -15.457 1.00 42.91 121 PHE A C 1
ATOM 1012 O O . PHE A 1 121 ? 22.045 0.909 -14.241 1.00 42.91 121 PHE A O 1
ATOM 1019 N N . ARG A 1 122 ? 21.401 0.198 -16.267 1.00 46.22 122 ARG A N 1
ATOM 1020 C CA . ARG A 1 122 ? 20.613 -0.949 -15.767 1.00 46.22 122 ARG A CA 1
ATOM 1021 C C . ARG A 1 122 ? 21.480 -2.134 -15.322 1.00 46.22 122 ARG A C 1
ATOM 1023 O O . ARG A 1 122 ? 21.093 -2.856 -14.407 1.00 46.22 122 ARG A O 1
ATOM 1030 N N . GLY A 1 123 ? 22.680 -2.274 -15.894 1.00 39.53 123 GLY A N 1
ATOM 1031 C CA . GLY A 1 123 ? 23.665 -3.276 -15.468 1.00 39.53 123 GLY A CA 1
ATOM 1032 C C . GLY A 1 123 ? 24.218 -3.021 -14.062 1.00 39.53 123 GLY A C 1
ATOM 1033 O O . GLY A 1 123 ? 24.535 -3.966 -13.344 1.00 39.53 123 GLY A O 1
ATOM 1034 N N . SER A 1 124 ? 24.268 -1.758 -13.622 1.00 40.50 124 SER A N 1
ATOM 1035 C CA . SER A 1 124 ? 24.806 -1.398 -12.302 1.00 40.50 124 SER A CA 1
ATOM 1036 C C . SER A 1 124 ? 23.946 -1.884 -11.127 1.00 40.50 124 SER A C 1
ATOM 1038 O O . SER A 1 124 ? 24.481 -2.187 -10.064 1.00 40.50 124 SER A O 1
ATOM 1040 N N . PHE A 1 125 ? 22.625 -1.987 -11.311 1.00 45.91 125 PHE A N 1
ATOM 1041 C CA . PHE A 1 125 ? 21.696 -2.354 -10.242 1.00 45.91 125 PHE A CA 1
ATOM 1042 C C . PHE A 1 125 ? 21.678 -3.867 -9.986 1.00 45.91 125 PHE A C 1
ATOM 1044 O O . PHE A 1 125 ? 21.727 -4.291 -8.835 1.00 45.91 125 PHE A O 1
ATOM 1051 N N . LEU A 1 126 ? 21.679 -4.682 -11.049 1.00 46.47 126 LEU A N 1
ATOM 1052 C CA . LEU A 1 126 ? 21.692 -6.148 -10.940 1.00 46.47 126 LEU A CA 1
ATOM 1053 C C . LEU A 1 126 ? 23.067 -6.686 -10.520 1.00 46.47 126 LEU A C 1
ATOM 1055 O O . LEU A 1 126 ? 23.137 -7.510 -9.612 1.00 46.47 126 LEU A O 1
ATOM 1059 N N . ASN A 1 127 ? 24.162 -6.128 -11.053 1.00 39.16 127 ASN A N 1
ATOM 1060 C CA . ASN A 1 127 ? 25.513 -6.513 -10.621 1.00 39.16 127 ASN A CA 1
ATOM 1061 C C . ASN A 1 127 ? 25.779 -6.202 -9.141 1.00 39.16 127 ASN A C 1
ATOM 1063 O O . ASN A 1 127 ? 26.677 -6.784 -8.542 1.00 39.16 127 ASN A O 1
ATOM 1067 N N . LYS A 1 128 ? 25.037 -5.274 -8.526 1.00 43.94 128 LYS A N 1
ATOM 1068 C CA . LYS A 1 128 ? 25.215 -4.948 -7.107 1.00 43.94 128 LYS A CA 1
ATOM 1069 C C . LYS A 1 128 ? 24.500 -5.929 -6.173 1.00 43.94 128 LYS A C 1
ATOM 1071 O O . LYS A 1 128 ? 24.938 -6.073 -5.039 1.00 43.94 128 LYS A O 1
ATOM 1076 N N . PHE A 1 129 ? 23.455 -6.611 -6.648 1.00 44.34 129 PHE A N 1
ATOM 1077 C CA . PHE A 1 129 ? 22.766 -7.660 -5.890 1.00 44.34 129 PHE A CA 1
ATOM 1078 C C . PHE A 1 129 ? 23.534 -8.986 -5.919 1.00 44.34 129 PHE A C 1
ATOM 1080 O O . PHE A 1 129 ? 23.691 -9.599 -4.871 1.00 44.34 129 PHE A O 1
ATOM 1087 N N . GLU A 1 130 ? 24.102 -9.381 -7.064 1.00 44.84 130 GLU A N 1
ATOM 1088 C CA . GLU A 1 130 ? 24.893 -10.624 -7.153 1.00 44.84 130 GLU A CA 1
ATOM 1089 C C . GLU A 1 130 ? 26.176 -10.595 -6.305 1.00 44.84 130 GLU A C 1
ATOM 1091 O O . GLU A 1 130 ? 26.649 -11.636 -5.865 1.00 44.84 130 GLU A O 1
ATOM 1096 N N . ASN A 1 131 ? 26.722 -9.408 -6.018 1.00 38.62 131 ASN A N 1
ATOM 1097 C CA . ASN A 1 131 ? 27.900 -9.253 -5.155 1.00 38.62 131 ASN A CA 1
ATOM 1098 C C . ASN A 1 131 ? 27.575 -9.219 -3.648 1.00 38.62 131 ASN A C 1
ATOM 1100 O O . ASN A 1 131 ? 28.492 -9.068 -2.844 1.00 38.62 131 ASN A O 1
ATOM 1104 N N . PHE A 1 132 ? 26.300 -9.312 -3.252 1.00 41.94 132 PHE A N 1
ATOM 1105 C CA . PHE A 1 132 ? 25.892 -9.282 -1.841 1.00 41.94 132 PHE A CA 1
ATOM 1106 C C . PHE A 1 132 ? 25.731 -10.685 -1.229 1.00 41.94 132 PHE A C 1
ATOM 1108 O O . PHE A 1 132 ? 25.726 -10.813 -0.011 1.00 41.94 132 PHE A O 1
ATOM 1115 N N . ASP A 1 133 ? 25.679 -11.736 -2.055 1.00 42.41 133 ASP A N 1
ATOM 1116 C CA . ASP A 1 133 ? 25.575 -13.139 -1.614 1.00 42.41 133 ASP A CA 1
ATOM 1117 C C . ASP A 1 133 ? 26.949 -13.819 -1.409 1.00 42.41 133 ASP A C 1
ATOM 1119 O O . ASP A 1 133 ? 27.047 -15.046 -1.344 1.00 42.41 133 ASP A O 1
ATOM 1123 N N . SER A 1 134 ? 28.033 -13.041 -1.319 1.00 43.47 134 SER A N 1
ATOM 1124 C CA . SER A 1 134 ? 29.404 -13.562 -1.215 1.00 43.47 134 SER A CA 1
ATOM 1125 C C . SER A 1 134 ? 30.268 -12.923 -0.118 1.00 43.47 134 SER A C 1
ATOM 1127 O O . SER A 1 134 ? 31.467 -12.745 -0.328 1.00 43.47 134 SER A O 1
ATOM 1129 N N . GLU A 1 135 ? 29.691 -12.644 1.056 1.00 39.56 135 GLU A N 1
ATOM 1130 C CA . GLU A 1 135 ? 30.423 -12.509 2.335 1.00 39.56 135 GLU A CA 1
ATOM 1131 C C . GLU A 1 135 ? 29.697 -13.201 3.497 1.00 39.56 135 GLU A C 1
ATOM 1133 O O . GLU A 1 135 ? 28.464 -13.029 3.629 1.00 39.56 135 GLU A O 1
#

Nearest PDB structures (foldseek):
  8w5c-assembly1_B  TM=9.754E-01  e=1.942E-08  Homo sapiens
  7r7r-assembly1_A  TM=9.717E-01  e=1.641E-08  Homo sapiens
  7vjl-assembly1_A  TM=9.714E-01  e=2.572E-08  Homo sapiens
  6yq1-assembly3_C  TM=9.579E-01  e=9.895E-08  Homo sapiens
  4h1j-assembly1_A  TM=9.564E-01  e=1.735E-07  Homo sapiens

Mean predicted aligned error: 10.87 Å

Solvent-accessible surface area (backbone atoms only — not comparable to full-atom values): 8216 Å² total; per-residue (Å²): 124,83,52,60,41,69,55,40,70,74,70,67,51,79,53,74,48,42,50,37,26,29,47,20,47,53,55,50,25,62,58,57,69,71,48,69,77,6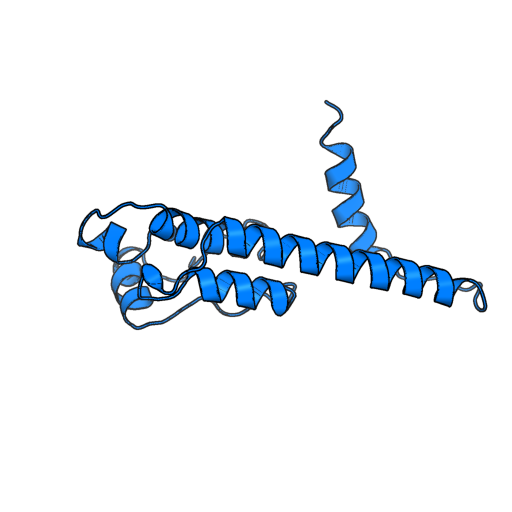5,74,90,54,54,76,90,46,46,63,60,43,50,74,73,68,54,76,84,77,81,52,94,82,45,55,69,71,57,48,51,52,32,52,40,25,63,41,88,54,57,83,74,22,62,52,72,68,55,50,52,51,54,53,48,54,53,49,52,53,50,51,52,50,50,53,54,48,55,63,60,61,72,63,88,75,96,74,83,89,84,74,67,73,70,55,56,61,56,59,55,56,69,65,64,81,75,124

Secondary structure (DSSP, 8-state):
-TTS-HHHHHS----HHHHHHHHHHHHHHHHTTTPPTTTTS-HHHHHHHHHTT--PPPPTTS-HHHHHHHHHHT-SSGGGSPPHHHHHHHHHHHHHHHHHHHHHHHHHTTSS-------HHHHHHHHHHHTSS--

Radius of gyration: 18.8 Å; Cα contacts (8 Å, |Δi|>4): 90; chains: 1; bounding box: 41×32×54 Å

pLDDT: mean 80.42, std 20.82, range [37.72, 98.44]

Sequence (135 aa):
MCWLPIEALADRIFSEKSDVWSFGILTYEIFIRGKVPYEKIDHNQMYEFVKNGQRLDCPEDAPNQIYAIVMSCWEKEPDDRPSFGDLVNRLYEMREYASDLYTYGYVGYRQEDNHRDDVSFRGSFLNKFENFDSE

InterPro domains:
  IPR000719 Protein kinase domain [PS50011] (1-98)
  IPR001245 Serine-threonine/tyrosine-protein kinase, catalytic domain [PF07714] (2-91)
  IPR001245 Serine-threonine/tyrosine-protein kinase, catalytic domain [PR00109] (18-40)
  IPR001245 Serine-threonine/tyrosine-protein kinase, catalytic domain [PR00109] (62-84)
  IPR011009 Protein kinase-like domain superfamily [SSF56112] (2-110)
  IPR020635 Tyrosine-protein kinase, catalytic domain [SM00219] (1-91)
  IPR050122 Receptor Tyrosine Kinase [PTHR24416] (3-96)

Foldseek 3Di:
DLQFALCCVPPVDDDLLRVLLSVLLVLQCVLVVNPDPPPVDDPVCSNVCLVVVHDDDDRPRDDPLSVVLSVLSSDNDSVSRDGVVVVVVSVVVVVVVVVVCVVVVVVVPPDDDDDDDDPDPPVVVVVVVVVVVPD